Protein AF-A0AAW5TN48-F1 (afdb_monomer)

Structure (mmCIF, N/CA/C/O backbone):
data_AF-A0AAW5TN48-F1
#
_entry.id   AF-A0AAW5TN48-F1
#
loop_
_atom_site.group_PDB
_atom_site.id
_atom_site.type_symbol
_atom_site.label_atom_id
_atom_site.label_alt_id
_atom_site.label_comp_id
_atom_site.label_asym_id
_atom_site.label_entity_id
_atom_site.label_seq_id
_atom_site.pdbx_PDB_ins_code
_atom_site.Cartn_x
_atom_site.Cartn_y
_atom_site.Cartn_z
_atom_site.occupancy
_atom_site.B_iso_or_equiv
_atom_site.auth_seq_id
_atom_site.auth_comp_id
_atom_site.auth_asym_id
_atom_site.auth_atom_id
_atom_site.pdbx_PDB_model_num
ATOM 1 N N . MET A 1 1 ? -0.549 -1.982 22.187 1.00 59.22 1 MET A N 1
ATOM 2 C CA . MET A 1 1 ? -0.862 -1.808 20.749 1.00 59.22 1 MET A CA 1
ATOM 3 C C . MET A 1 1 ? -0.093 -0.606 20.228 1.00 59.22 1 MET A C 1
ATOM 5 O O . MET A 1 1 ? -0.175 0.443 20.856 1.00 59.22 1 MET A O 1
ATOM 9 N N . ALA A 1 2 ? 0.656 -0.755 19.133 1.00 70.50 2 ALA A N 1
ATOM 10 C CA . ALA A 1 2 ? 1.329 0.367 18.473 1.00 70.50 2 ALA A CA 1
ATOM 11 C C . ALA A 1 2 ? 0.300 1.341 17.872 1.00 70.50 2 ALA A C 1
ATOM 13 O O . ALA A 1 2 ? -0.769 0.919 17.412 1.00 70.50 2 ALA A O 1
ATOM 14 N N . LYS A 1 3 ? 0.596 2.644 17.886 1.00 82.50 3 LYS A N 1
ATOM 15 C CA . LYS A 1 3 ? -0.292 3.661 17.304 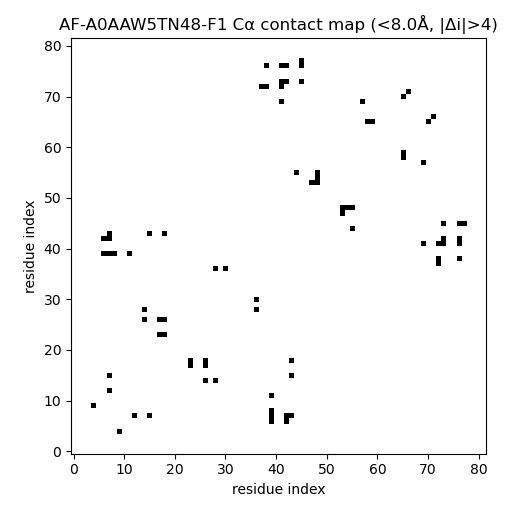1.00 82.50 3 LYS A CA 1
ATOM 16 C C . LYS A 1 3 ? -0.169 3.649 15.783 1.00 82.50 3 LYS A C 1
ATOM 18 O O . LYS A 1 3 ? 0.930 3.560 15.251 1.00 82.50 3 LYS A O 1
ATOM 23 N N . LEU A 1 4 ? -1.280 3.845 15.068 1.00 82.50 4 LEU A N 1
ATOM 24 C CA . LEU A 1 4 ? -1.266 3.908 13.598 1.00 82.50 4 LEU A CA 1
ATOM 25 C C . LEU A 1 4 ? -0.318 4.998 13.062 1.00 82.50 4 LEU A C 1
ATOM 27 O O . LEU A 1 4 ? 0.329 4.819 12.035 1.00 82.50 4 LEU A O 1
ATOM 31 N N . SER A 1 5 ? -0.195 6.104 13.798 1.00 84.12 5 SER A N 1
ATOM 32 C CA . SER A 1 5 ? 0.715 7.211 13.490 1.00 84.12 5 SER A CA 1
ATOM 33 C C . SER A 1 5 ? 2.201 6.836 13.517 1.00 84.12 5 SER A C 1
ATOM 35 O O . SER A 1 5 ? 3.020 7.632 13.078 1.00 84.12 5 SER A O 1
ATOM 37 N N . GLU A 1 6 ? 2.562 5.670 14.061 1.00 85.25 6 GLU A N 1
ATOM 38 C CA . GLU A 1 6 ? 3.929 5.138 14.005 1.00 85.25 6 GLU A CA 1
ATOM 39 C C . GLU A 1 6 ? 4.246 4.459 12.667 1.00 85.25 6 GLU A C 1
ATOM 41 O O . GLU A 1 6 ? 5.414 4.210 12.386 1.00 85.25 6 GLU A O 1
ATOM 46 N N . PHE A 1 7 ? 3.220 4.138 11.873 1.00 82.50 7 PHE A N 1
ATOM 47 C CA . PHE A 1 7 ? 3.345 3.428 10.597 1.00 82.50 7 PHE A CA 1
ATOM 48 C C . PHE A 1 7 ? 3.001 4.316 9.405 1.00 82.50 7 PHE A C 1
ATOM 50 O O . PHE A 1 7 ? 3.626 4.203 8.360 1.00 82.50 7 PHE A O 1
ATOM 57 N N . ILE A 1 8 ? 1.995 5.184 9.558 1.00 88.62 8 ILE A N 1
ATOM 58 C CA . ILE A 1 8 ? 1.493 6.045 8.485 1.00 88.62 8 ILE A CA 1
ATOM 59 C C . ILE A 1 8 ? 1.769 7.510 8.860 1.00 88.62 8 ILE A C 1
ATOM 61 O O . ILE A 1 8 ? 1.162 8.024 9.810 1.00 88.62 8 ILE A O 1
ATOM 65 N N . PRO A 1 9 ? 2.658 8.211 8.131 1.00 88.94 9 PRO A N 1
ATOM 66 C CA . PRO A 1 9 ? 2.932 9.626 8.320 1.00 88.94 9 PRO A CA 1
ATOM 67 C C . PRO A 1 9 ? 1.677 10.476 8.131 1.00 88.94 9 PRO A C 1
ATOM 69 O O . PRO A 1 9 ? 0.770 10.138 7.368 1.00 88.94 9 PRO A O 1
ATOM 72 N N . LYS A 1 10 ? 1.662 11.663 8.748 1.00 90.69 10 LYS A N 1
ATOM 73 C CA . LYS A 1 10 ? 0.544 12.616 8.613 1.00 90.69 10 LYS A CA 1
ATOM 74 C C . LYS A 1 10 ? 0.216 12.957 7.153 1.00 90.69 10 LYS A C 1
ATOM 76 O O . LYS A 1 10 ? -0.952 13.172 6.849 1.00 90.69 10 LYS A O 1
ATOM 81 N N . ALA A 1 11 ? 1.218 12.958 6.271 1.00 91.44 11 ALA A N 1
ATOM 82 C CA . ALA A 1 11 ? 1.047 13.202 4.839 1.00 91.44 11 ALA A CA 1
ATOM 83 C C . ALA A 1 11 ? 0.095 12.197 4.157 1.00 91.44 11 ALA A C 1
ATOM 85 O O . ALA A 1 11 ? -0.605 12.576 3.227 1.00 91.44 11 ALA A O 1
ATOM 86 N N . PHE A 1 12 ? 0.008 10.963 4.664 1.00 93.81 12 PHE A N 1
ATOM 87 C CA . PHE A 1 12 ? -0.830 9.884 4.120 1.00 93.81 12 PHE A CA 1
ATOM 88 C C . PHE A 1 12 ? -2.094 9.627 4.948 1.00 93.81 12 PHE A C 1
ATOM 90 O O . PHE A 1 12 ? -2.829 8.664 4.724 1.00 93.81 12 PHE A O 1
ATOM 97 N N . ALA A 1 13 ? -2.398 10.497 5.915 1.00 93.75 13 ALA A N 1
ATOM 98 C CA . ALA A 1 13 ? -3.585 10.343 6.747 1.00 93.75 13 ALA A CA 1
ATOM 99 C C . ALA A 1 13 ? -4.890 10.532 5.947 1.00 93.75 13 ALA A C 1
ATOM 101 O O . ALA A 1 13 ? -5.928 9.992 6.333 1.00 93.75 13 ALA A O 1
ATOM 102 N N . SER A 1 14 ? -4.873 11.311 4.861 1.00 95.12 14 SER A N 1
ATOM 103 C CA . SER A 1 14 ? -5.994 11.416 3.914 1.00 95.12 14 SER A CA 1
ATOM 104 C C . SER A 1 14 ? -6.178 10.109 3.144 1.00 95.12 14 SER A C 1
ATOM 106 O O . SER A 1 14 ? -7.2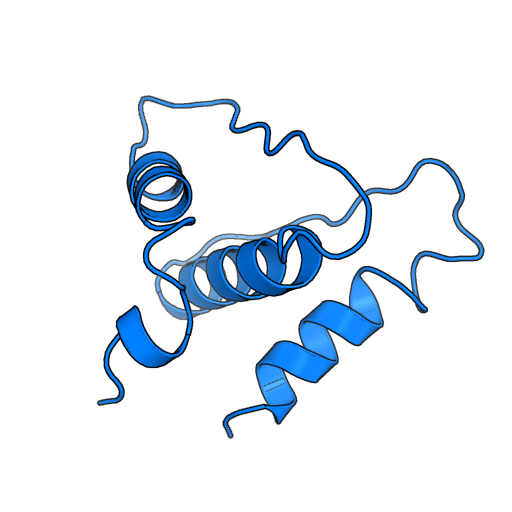92 9.595 3.102 1.00 95.12 14 SER A O 1
ATOM 108 N N . THR A 1 15 ? -5.091 9.532 2.630 1.00 96.31 15 THR A N 1
ATOM 109 C CA . THR A 1 15 ? -5.067 8.244 1.920 1.00 96.31 15 THR A CA 1
ATOM 110 C C . THR A 1 15 ? -5.605 7.119 2.796 1.00 96.31 15 THR A C 1
ATOM 112 O O . THR A 1 15 ? -6.466 6.360 2.363 1.00 96.31 15 THR A O 1
ATOM 115 N N . TRP A 1 16 ? -5.175 7.054 4.062 1.00 95.75 16 TRP A N 1
ATOM 116 C CA . TRP A 1 16 ? -5.694 6.084 5.029 1.00 95.75 16 TRP A CA 1
ATOM 117 C C . TRP A 1 16 ? -7.206 6.223 5.242 1.00 95.75 16 TRP A C 1
ATOM 119 O O . TRP A 1 16 ? -7.934 5.236 5.188 1.00 95.75 16 TRP A O 1
ATOM 129 N N . ARG A 1 17 ? -7.700 7.450 5.457 1.00 96.00 17 ARG A N 1
ATOM 130 C CA . ARG A 1 17 ? -9.143 7.692 5.625 1.00 96.00 17 ARG A CA 1
ATOM 131 C C . ARG A 1 17 ? -9.927 7.333 4.368 1.00 96.00 17 ARG A C 1
ATOM 133 O O . ARG A 1 17 ? -11.012 6.776 4.484 1.00 96.00 17 ARG A O 1
ATOM 140 N N . ALA A 1 18 ? -9.379 7.636 3.193 1.00 97.44 18 ALA A N 1
ATOM 141 C CA . ALA A 1 18 ? -10.000 7.285 1.927 1.00 97.44 18 ALA A CA 1
ATOM 142 C C . ALA A 1 18 ? -10.084 5.763 1.749 1.00 97.44 18 ALA A C 1
ATOM 144 O O . ALA A 1 18 ? -11.130 5.265 1.352 1.00 97.44 18 ALA A O 1
ATOM 145 N N . ALA A 1 19 ? -9.037 5.024 2.128 1.00 96.06 19 ALA A N 1
ATOM 146 C CA . ALA A 1 19 ? -8.992 3.565 2.027 1.00 96.06 19 ALA A CA 1
ATOM 147 C C . ALA A 1 19 ? -10.005 2.848 2.939 1.00 96.06 19 ALA A C 1
ATOM 149 O O . ALA A 1 19 ? -10.380 1.712 2.666 1.00 96.06 19 ALA A O 1
ATOM 150 N N . LEU A 1 20 ? -10.458 3.503 4.013 1.00 95.12 20 LEU A N 1
ATOM 151 C CA . LEU A 1 20 ? -11.515 2.996 4.893 1.00 95.12 20 LEU A CA 1
ATOM 152 C C . LEU A 1 20 ? -12.933 3.380 4.438 1.00 95.12 20 LEU A C 1
ATOM 154 O O . LEU A 1 20 ? -13.907 2.888 5.005 1.00 95.12 20 LEU A O 1
ATOM 158 N N . ASN A 1 21 ? -13.073 4.284 3.466 1.00 96.69 21 ASN A N 1
ATOM 159 C CA . ASN A 1 21 ? -14.371 4.782 3.028 1.00 96.69 21 ASN A CA 1
ATOM 160 C C . ASN A 1 21 ? -14.909 3.931 1.873 1.00 96.69 21 ASN A C 1
ATOM 162 O O . ASN A 1 21 ? -14.432 4.037 0.746 1.00 96.69 21 ASN A O 1
ATOM 166 N N . SER A 1 22 ? -15.960 3.155 2.133 1.00 93.69 22 SER A N 1
ATOM 167 C CA . SER A 1 22 ? -16.604 2.288 1.136 1.00 93.69 22 SER A CA 1
ATOM 168 C C . SER A 1 22 ? -17.223 3.033 -0.055 1.00 93.69 22 SER A C 1
ATOM 170 O O . SER A 1 22 ? -17.506 2.407 -1.072 1.00 93.69 22 SER A O 1
ATOM 172 N N . ASN A 1 23 ? -17.412 4.354 0.036 1.00 97.56 23 ASN A N 1
ATOM 173 C CA . ASN A 1 23 ? -17.907 5.174 -1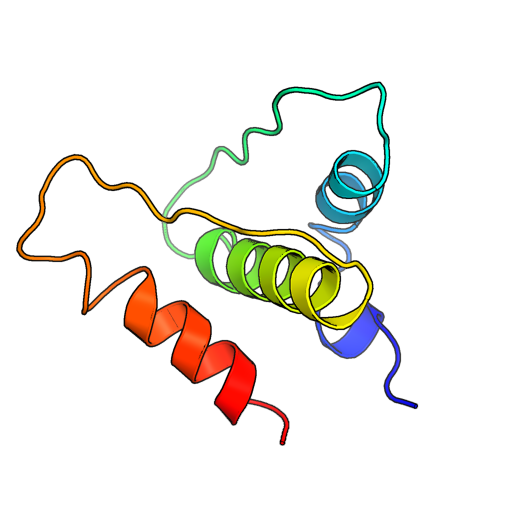.074 1.00 97.56 23 ASN A CA 1
ATOM 174 C C . ASN A 1 23 ? -16.795 5.631 -2.035 1.00 97.56 23 ASN A C 1
ATOM 176 O O . ASN A 1 23 ? -17.087 6.264 -3.049 1.00 97.56 23 ASN A O 1
ATOM 180 N N . ILE A 1 24 ? -15.522 5.360 -1.726 1.00 97.56 24 ILE A N 1
ATOM 181 C CA . ILE A 1 24 ? -14.384 5.731 -2.572 1.00 97.56 24 ILE A CA 1
ATOM 182 C C . ILE A 1 24 ? -13.866 4.481 -3.275 1.00 97.56 24 ILE A C 1
ATOM 184 O O . ILE A 1 24 ? -13.258 3.612 -2.661 1.00 97.56 24 ILE A O 1
ATOM 188 N N . LEU A 1 25 ? -14.076 4.421 -4.591 1.00 96.56 25 LEU A N 1
ATOM 189 C CA . LEU A 1 25 ? -13.622 3.293 -5.405 1.00 96.56 25 LEU A CA 1
ATOM 190 C C . LEU A 1 25 ? -12.132 3.383 -5.771 1.00 96.56 25 LEU A C 1
ATOM 192 O O . LEU A 1 25 ? -11.439 2.372 -5.789 1.00 96.56 25 LEU A O 1
ATOM 196 N N . ASN A 1 26 ? -11.642 4.586 -6.087 1.00 97.19 26 ASN A N 1
ATOM 197 C CA . ASN A 1 26 ? -10.299 4.793 -6.629 1.00 97.19 26 ASN A CA 1
ATOM 198 C C . ASN A 1 26 ? -9.522 5.817 -5.801 1.00 97.19 26 ASN A C 1
ATOM 200 O O . ASN A 1 26 ? -9.997 6.929 -5.572 1.00 97.19 26 ASN A O 1
ATOM 204 N N . ILE A 1 27 ? -8.296 5.461 -5.414 1.00 96.69 27 ILE A N 1
ATOM 205 C CA . ILE A 1 27 ? -7.363 6.333 -4.694 1.00 96.69 27 ILE A CA 1
ATOM 206 C C . ILE A 1 27 ? -6.069 6.391 -5.499 1.00 96.69 27 ILE A C 1
ATOM 208 O O . ILE A 1 27 ? -5.498 5.355 -5.837 1.00 96.69 27 ILE A O 1
ATOM 212 N N . VAL A 1 28 ? -5.610 7.601 -5.824 1.00 95.81 28 VAL A N 1
ATOM 213 C CA . VAL A 1 28 ? -4.426 7.805 -6.667 1.00 95.81 28 VAL A CA 1
ATOM 214 C C . VAL A 1 28 ? -3.438 8.728 -5.966 1.00 95.81 28 VAL A C 1
ATOM 216 O O . VAL A 1 28 ? -3.661 9.930 -5.861 1.00 95.81 28 VAL A O 1
ATOM 219 N N . GLU A 1 29 ? -2.301 8.168 -5.563 1.00 95.06 29 GLU A N 1
ATOM 220 C CA . GLU A 1 29 ? -1.176 8.918 -5.004 1.00 95.06 29 GLU A CA 1
ATOM 221 C C . GLU A 1 29 ? -0.199 9.312 -6.123 1.00 95.06 29 GLU A C 1
ATOM 223 O O . GLU A 1 29 ? 0.580 8.493 -6.620 1.00 95.06 29 GLU A O 1
ATOM 228 N N . LYS A 1 30 ? -0.221 10.584 -6.538 1.00 93.69 30 LYS A N 1
ATOM 229 C CA . LYS A 1 30 ? 0.713 11.132 -7.540 1.00 93.69 30 LYS A CA 1
ATOM 230 C C . LYS A 1 30 ? 1.891 11.819 -6.849 1.00 93.69 30 LYS A C 1
ATOM 232 O O . LYS A 1 30 ? 1.714 12.517 -5.860 1.00 93.69 30 LYS A O 1
ATOM 237 N N . GLY A 1 31 ? 3.105 11.664 -7.377 1.00 89.44 31 GLY A N 1
ATOM 238 C CA . GLY A 1 31 ? 4.263 12.414 -6.880 1.00 89.44 31 GLY A CA 1
ATOM 239 C C . GLY A 1 31 ? 5.605 11.922 -7.416 1.00 89.44 31 GLY A C 1
ATOM 240 O O . GLY A 1 31 ? 5.682 10.863 -8.039 1.00 89.44 31 GLY A O 1
ATOM 241 N N . GLY A 1 32 ? 6.669 12.665 -7.113 1.00 89.88 32 GLY A N 1
ATOM 242 C CA . GLY A 1 32 ? 8.033 12.388 -7.572 1.00 89.88 32 GLY A CA 1
ATOM 243 C C . GLY A 1 32 ? 8.774 11.281 -6.809 1.00 89.88 32 GLY A C 1
ATOM 244 O O . GLY A 1 32 ? 8.209 10.564 -5.975 1.00 89.88 32 GLY A O 1
ATOM 245 N N . ARG A 1 33 ? 10.071 11.146 -7.112 1.00 88.06 33 ARG A N 1
ATOM 246 C CA . ARG A 1 33 ? 11.001 10.241 -6.420 1.00 88.06 33 ARG A CA 1
ATOM 247 C C . ARG A 1 33 ? 11.158 10.662 -4.954 1.00 88.06 33 ARG A C 1
ATOM 249 O O . ARG A 1 33 ? 11.252 11.845 -4.659 1.00 88.06 33 ARG A O 1
ATOM 256 N N . GLY A 1 34 ? 11.204 9.683 -4.049 1.00 86.31 34 GLY A N 1
ATOM 257 C CA . GLY A 1 34 ? 11.464 9.912 -2.621 1.00 86.31 34 GLY A CA 1
ATOM 258 C C . GLY A 1 34 ? 10.264 10.399 -1.802 1.00 86.31 34 GLY A C 1
ATOM 259 O O . GLY A 1 34 ? 10.409 10.657 -0.617 1.00 86.31 34 GLY A O 1
ATOM 260 N N . SER A 1 35 ? 9.069 10.490 -2.386 1.00 90.19 35 SER A N 1
ATOM 261 C CA . SER A 1 35 ? 7.899 11.054 -1.700 1.00 90.19 35 SER A CA 1
ATOM 262 C C . SER A 1 35 ? 7.142 10.070 -0.783 1.00 90.19 35 SER A C 1
ATOM 264 O O . SER A 1 35 ? 5.958 10.277 -0.544 1.00 90.19 35 SER A O 1
ATOM 266 N N . GLY A 1 36 ? 7.744 8.950 -0.368 1.00 89.94 36 GLY A N 1
ATOM 267 C CA . GLY A 1 36 ? 7.147 7.973 0.569 1.00 89.94 36 GLY A CA 1
ATOM 268 C C . GLY A 1 36 ? 6.057 7.037 0.020 1.00 89.94 36 GLY A C 1
ATOM 269 O O . GLY A 1 36 ? 5.945 5.907 0.479 1.00 89.94 36 GLY A O 1
A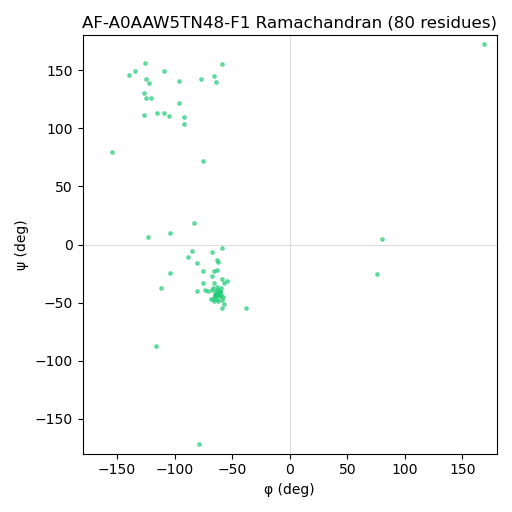TOM 270 N N . LYS A 1 37 ? 5.339 7.432 -1.044 1.00 92.50 37 LYS A N 1
ATOM 271 C CA . LYS A 1 37 ? 4.132 6.752 -1.577 1.00 92.50 37 LYS A CA 1
ATOM 272 C C . LYS A 1 37 ? 4.155 5.223 -1.536 1.00 92.50 37 LYS A C 1
ATOM 274 O O . LYS A 1 37 ? 3.234 4.619 -1.010 1.00 92.50 37 LYS A O 1
ATOM 279 N N . SER A 1 38 ? 5.176 4.585 -2.107 1.00 90.25 38 SER A N 1
ATOM 280 C CA . SER A 1 38 ? 5.237 3.119 -2.186 1.00 90.25 38 SER A CA 1
ATOM 281 C C . SER A 1 38 ? 5.305 2.455 -0.811 1.00 90.25 38 SER A C 1
ATOM 283 O O . SER A 1 38 ? 4.619 1.462 -0.587 1.00 90.25 38 SER A O 1
ATOM 285 N N . SER A 1 39 ? 6.091 3.014 0.107 1.00 89.62 39 SER A N 1
ATOM 286 C CA . SER A 1 39 ? 6.245 2.488 1.464 1.00 89.62 39 SER A CA 1
ATOM 287 C C . SER A 1 39 ? 4.983 2.721 2.294 1.00 89.62 39 SER A C 1
ATOM 289 O O . SER A 1 39 ? 4.551 1.830 3.021 1.00 89.62 39 SER A O 1
ATOM 291 N N . ASP A 1 40 ? 4.345 3.881 2.149 1.00 91.94 40 ASP A N 1
ATOM 292 C CA . ASP A 1 40 ? 3.126 4.218 2.889 1.00 91.94 40 ASP A CA 1
ATOM 293 C C . ASP A 1 40 ? 1.894 3.456 2.374 1.00 91.94 40 ASP A C 1
ATOM 295 O O . ASP A 1 40 ? 1.099 2.953 3.168 1.00 91.94 40 ASP A O 1
ATOM 299 N N . ILE A 1 41 ? 1.766 3.267 1.054 1.00 93.88 41 ILE A N 1
ATOM 300 C CA . ILE A 1 41 ? 0.728 2.407 0.461 1.00 93.88 41 ILE A CA 1
ATOM 301 C C . ILE A 1 41 ? 0.909 0.957 0.922 1.00 93.88 41 ILE A C 1
ATOM 303 O O . ILE A 1 41 ? -0.074 0.319 1.292 1.00 93.88 41 ILE A O 1
ATOM 307 N N . ALA A 1 42 ? 2.143 0.441 0.961 1.00 93.56 42 ALA A N 1
ATOM 308 C CA . ALA A 1 42 ? 2.404 -0.910 1.461 1.00 93.56 42 ALA A CA 1
ATOM 309 C C . ALA A 1 42 ? 1.969 -1.071 2.932 1.00 93.56 42 ALA A C 1
ATOM 311 O O . ALA A 1 42 ? 1.349 -2.080 3.282 1.00 93.56 42 ALA A O 1
ATOM 312 N N . HIS A 1 43 ? 2.199 -0.059 3.780 1.00 93.12 43 HIS A N 1
ATOM 313 C CA . HIS A 1 43 ? 1.674 -0.045 5.150 1.00 93.12 43 HIS A CA 1
ATOM 314 C C . HIS A 1 43 ? 0.144 -0.026 5.186 1.00 93.12 43 HIS A C 1
ATOM 316 O O . HIS A 1 43 ? -0.445 -0.820 5.917 1.00 93.12 43 HIS A O 1
ATOM 322 N N . ILE A 1 44 ? -0.507 0.833 4.394 1.00 94.50 44 ILE A N 1
ATOM 323 C CA . ILE A 1 44 ? -1.975 0.913 4.326 1.00 94.50 44 ILE A CA 1
ATOM 324 C C . ILE A 1 44 ? -2.568 -0.444 3.935 1.00 94.50 44 ILE A C 1
ATOM 326 O O . ILE A 1 44 ? -3.425 -0.958 4.651 1.00 94.50 44 ILE A O 1
ATOM 330 N N . ILE A 1 45 ? -2.082 -1.055 2.851 1.00 94.94 45 ILE A N 1
ATOM 331 C CA . ILE A 1 45 ? -2.567 -2.359 2.377 1.00 94.94 45 ILE A CA 1
ATOM 332 C C . ILE A 1 45 ? -2.348 -3.442 3.437 1.00 94.94 45 ILE A C 1
ATOM 334 O O . ILE A 1 45 ? -3.274 -4.193 3.736 1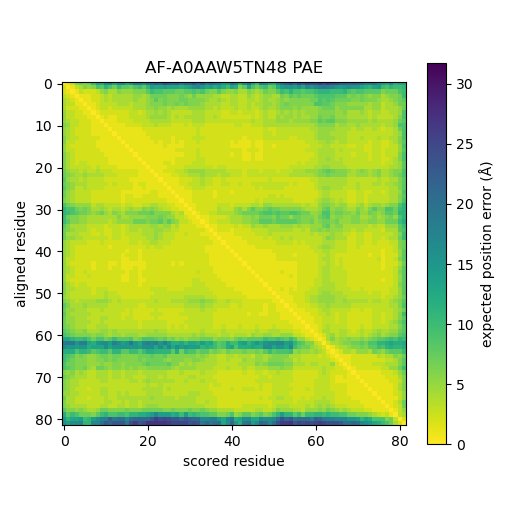.00 94.94 45 ILE A O 1
ATOM 338 N N . THR A 1 46 ? -1.171 -3.483 4.066 1.00 93.12 46 THR A N 1
ATOM 339 C CA . THR A 1 46 ? -0.886 -4.443 5.145 1.00 93.12 46 THR A CA 1
ATOM 340 C C . THR A 1 46 ? -1.852 -4.267 6.320 1.00 93.12 46 THR A C 1
ATOM 342 O O . THR A 1 46 ? -2.407 -5.244 6.816 1.00 93.12 46 THR A O 1
ATOM 345 N N . GLN A 1 47 ? -2.128 -3.027 6.736 1.00 92.19 47 GLN A N 1
ATOM 346 C CA . GLN A 1 47 ? -3.090 -2.753 7.806 1.00 92.19 47 GLN A CA 1
ATOM 347 C C . GLN A 1 47 ? -4.515 -3.183 7.439 1.00 92.19 47 GLN A C 1
ATOM 349 O O . GLN A 1 47 ? -5.231 -3.663 8.315 1.00 92.19 47 GLN A O 1
ATOM 354 N N . LEU A 1 48 ? -4.936 -3.032 6.180 1.00 93.88 48 LEU A N 1
ATOM 355 C CA . LEU A 1 48 ? -6.250 -3.497 5.727 1.00 93.88 48 LEU A CA 1
ATOM 356 C C . LEU A 1 48 ? -6.346 -5.027 5.762 1.00 9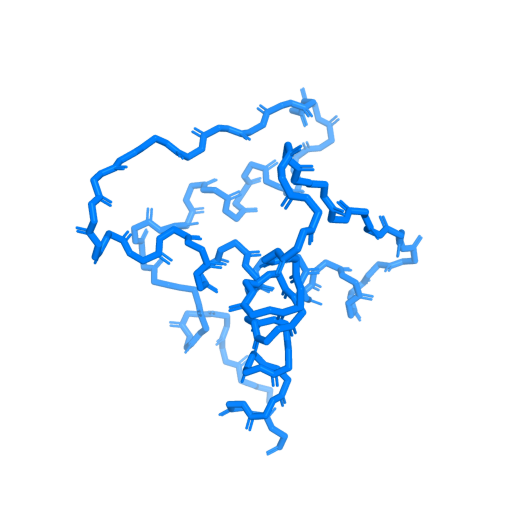3.88 48 LEU A C 1
ATOM 358 O O . LEU A 1 48 ? -7.303 -5.548 6.330 1.00 93.88 48 LEU A O 1
ATOM 362 N N . LEU A 1 49 ? -5.330 -5.726 5.244 1.00 94.00 49 LEU A N 1
ATOM 363 C CA . LEU A 1 49 ? -5.246 -7.193 5.264 1.00 94.00 49 LEU A CA 1
ATOM 364 C C . LEU A 1 49 ? -5.267 -7.761 6.692 1.00 94.00 49 LEU A C 1
ATOM 366 O O . LEU A 1 49 ? -5.877 -8.794 6.938 1.00 94.00 49 LEU A O 1
ATOM 370 N N . MET A 1 50 ? -4.622 -7.084 7.647 1.00 91.25 50 MET A N 1
ATOM 371 C CA . MET A 1 50 ? -4.592 -7.520 9.050 1.00 91.25 50 MET A CA 1
ATOM 372 C C . MET A 1 50 ? -5.901 -7.257 9.811 1.00 91.25 50 MET A C 1
ATOM 374 O O . MET A 1 50 ? -6.128 -7.867 10.854 1.00 91.25 50 MET A O 1
ATOM 378 N N . ARG A 1 51 ? -6.729 -6.308 9.356 1.00 91.06 51 ARG A N 1
ATOM 379 C CA . ARG A 1 51 ? -7.928 -5.844 10.085 1.00 91.06 51 ARG A CA 1
ATOM 380 C C . ARG A 1 51 ? -9.230 -6.377 9.5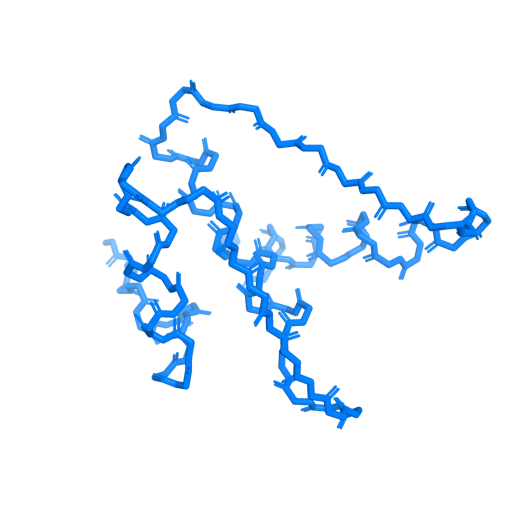11 1.00 91.06 51 ARG A C 1
ATOM 382 O O . ARG A 1 51 ? -10.222 -6.430 10.233 1.00 91.06 51 ARG A O 1
ATOM 389 N N . TYR A 1 52 ? -9.233 -6.733 8.234 1.00 94.06 52 TYR A N 1
ATOM 390 C CA . TYR A 1 52 ? -10.429 -7.116 7.504 1.00 94.06 52 TYR A CA 1
ATOM 391 C C . TYR A 1 52 ? -10.170 -8.380 6.691 1.00 94.06 52 TYR A C 1
ATOM 393 O O . TYR A 1 52 ? -9.065 -8.606 6.206 1.00 94.06 52 TYR A O 1
ATOM 401 N N . ALA A 1 53 ? -11.214 -9.185 6.498 1.00 95.88 53 ALA A N 1
ATOM 402 C CA . ALA A 1 53 ? -11.176 -10.354 5.625 1.00 95.88 53 ALA A CA 1
ATOM 403 C C . ALA A 1 53 ? -11.222 -9.919 4.147 1.00 95.88 53 ALA A C 1
ATOM 405 O O . ALA A 1 53 ? -12.244 -10.050 3.476 1.00 95.88 53 ALA A O 1
ATOM 406 N N . VAL A 1 54 ? -10.123 -9.335 3.664 1.00 94.31 54 VAL A N 1
ATOM 407 C CA . VAL A 1 54 ? -9.979 -8.805 2.302 1.00 94.31 54 VAL A CA 1
ATOM 408 C C . VAL A 1 54 ? -8.760 -9.402 1.608 1.00 94.31 54 VAL A C 1
ATOM 410 O O . VAL A 1 54 ? -7.807 -9.825 2.255 1.00 94.31 54 VAL A O 1
ATOM 413 N N . ASN A 1 55 ? -8.784 -9.400 0.276 1.00 95.75 55 ASN A N 1
ATOM 414 C CA . ASN A 1 55 ? -7.658 -9.799 -0.564 1.00 95.75 55 ASN A CA 1
ATOM 415 C C . ASN A 1 55 ? -7.067 -8.566 -1.257 1.00 95.75 55 ASN A C 1
ATOM 417 O O . ASN A 1 55 ? -7.796 -7.627 -1.579 1.00 95.75 55 ASN A O 1
ATOM 421 N N . ALA A 1 56 ? -5.761 -8.579 -1.525 1.00 94.00 56 ALA A N 1
ATOM 422 C CA . ALA A 1 56 ? -5.074 -7.524 -2.268 1.00 94.00 56 ALA A CA 1
ATOM 423 C C . ALA A 1 56 ? -4.327 -8.111 -3.472 1.00 94.00 56 ALA A C 1
ATOM 425 O O . ALA A 1 56 ? -3.738 -9.186 -3.377 1.00 94.00 56 ALA A O 1
ATOM 426 N N . VAL A 1 57 ? -4.327 -7.385 -4.594 1.00 93.50 57 VAL A N 1
ATOM 427 C CA . VAL A 1 57 ? -3.590 -7.745 -5.812 1.00 93.50 57 VAL A CA 1
ATOM 428 C C . VAL A 1 57 ? -2.591 -6.643 -6.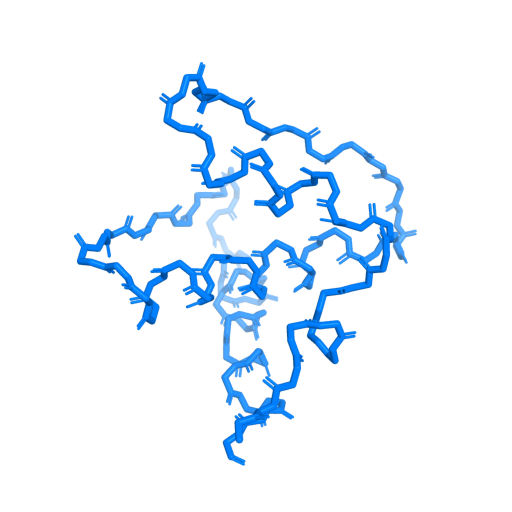160 1.00 93.50 57 VAL A C 1
ATOM 430 O O . VAL A 1 57 ? -2.947 -5.469 -6.257 1.00 93.50 57 VAL A O 1
ATOM 433 N N . GLY A 1 58 ? -1.322 -7.017 -6.320 1.00 91.19 58 GLY A N 1
ATOM 434 C CA . GLY A 1 58 ? -0.261 -6.125 -6.778 1.00 91.19 58 GLY A CA 1
ATOM 435 C C . GLY A 1 58 ? -0.047 -6.284 -8.277 1.00 91.19 58 GLY A C 1
ATOM 436 O O . GLY A 1 58 ? 0.258 -7.381 -8.731 1.00 91.19 58 GLY A O 1
ATOM 437 N N . ILE A 1 59 ? -0.195 -5.202 -9.043 1.00 90.31 59 ILE A N 1
ATOM 438 C CA . ILE A 1 59 ? -0.090 -5.224 -10.508 1.00 90.31 59 ILE A CA 1
ATOM 439 C C . ILE A 1 59 ? 1.006 -4.256 -10.949 1.00 90.31 59 ILE A C 1
ATOM 441 O O . ILE A 1 59 ? 1.123 -3.145 -10.426 1.00 90.31 59 ILE A O 1
ATOM 445 N N . ARG A 1 60 ? 1.802 -4.666 -11.938 1.00 88.88 60 ARG A N 1
ATOM 446 C CA . ARG A 1 60 ? 2.822 -3.833 -12.577 1.00 88.88 60 ARG A CA 1
ATOM 447 C C . ARG A 1 60 ? 2.821 -4.081 -14.081 1.00 88.88 60 ARG A C 1
ATOM 449 O O . ARG A 1 60 ? 2.589 -5.196 -14.519 1.00 88.88 60 ARG A O 1
ATOM 456 N N . TYR A 1 61 ? 3.110 -3.038 -14.857 1.00 87.38 61 TYR A N 1
ATOM 457 C CA . TYR A 1 61 ? 3.196 -3.146 -16.316 1.00 87.38 61 TYR A CA 1
ATOM 458 C C . TYR A 1 61 ? 4.379 -4.012 -16.786 1.00 87.38 61 TYR A C 1
ATOM 460 O O . TYR A 1 61 ? 4.253 -4.756 -17.748 1.00 87.38 61 TYR A O 1
ATOM 468 N N . VAL A 1 62 ? 5.527 -3.930 -16.099 1.00 86.50 62 VAL A N 1
ATOM 469 C CA . VAL A 1 62 ? 6.733 -4.716 -16.414 1.00 86.50 62 VAL A CA 1
ATOM 470 C C . VAL A 1 62 ? 6.964 -5.766 -15.332 1.00 86.50 62 VAL A C 1
ATOM 472 O O . VAL A 1 62 ? 7.300 -5.414 -14.197 1.00 86.50 62 VAL A O 1
ATOM 475 N N . ASP A 1 63 ? 6.816 -7.035 -15.709 1.00 73.25 63 ASP A N 1
ATOM 476 C CA . ASP A 1 63 ? 6.829 -8.188 -14.801 1.00 73.25 63 ASP A CA 1
ATOM 477 C C . ASP A 1 63 ? 8.182 -8.402 -14.100 1.00 73.25 63 ASP A C 1
ATOM 479 O O . ASP A 1 63 ? 8.242 -8.500 -12.877 1.00 73.25 63 ASP A O 1
ATOM 483 N N . ASN A 1 64 ? 9.295 -8.304 -14.839 1.00 77.81 64 ASN A N 1
ATOM 484 C CA . ASN A 1 64 ? 10.658 -8.614 -14.362 1.00 77.81 64 ASN A CA 1
ATOM 485 C C . ASN A 1 64 ? 11.149 -7.798 -13.142 1.00 77.81 64 ASN A C 1
ATOM 487 O O . ASN A 1 64 ? 12.262 -7.994 -12.667 1.00 77.81 64 ASN A O 1
ATOM 491 N N . THR A 1 65 ? 10.357 -6.841 -12.653 1.00 83.00 65 THR A N 1
ATOM 492 C CA . THR A 1 65 ? 10.678 -5.984 -11.499 1.00 83.00 65 THR A CA 1
ATOM 493 C C . THR A 1 65 ? 9.636 -6.062 -10.381 1.00 83.00 65 THR A C 1
ATOM 495 O O . THR A 1 65 ? 9.708 -5.292 -9.420 1.00 83.00 65 THR A O 1
ATOM 498 N N . LEU A 1 66 ? 8.648 -6.959 -10.482 1.00 85.25 66 LEU A N 1
ATOM 499 C CA . LEU A 1 66 ? 7.582 -7.103 -9.490 1.00 85.25 66 LEU A CA 1
ATOM 500 C C . LEU A 1 66 ? 8.135 -7.564 -8.137 1.00 85.25 66 LEU A C 1
ATOM 502 O O . LEU A 1 66 ? 7.790 -6.975 -7.110 1.00 85.25 66 LEU A O 1
ATOM 506 N N . GLU A 1 67 ? 9.068 -8.520 -8.152 1.00 86.56 67 GLU A N 1
ATOM 507 C CA . GLU A 1 67 ? 9.756 -9.009 -6.954 1.00 86.56 67 GLU A CA 1
ATOM 508 C C . GLU A 1 67 ? 10.508 -7.876 -6.235 1.00 86.56 67 GLU A C 1
ATOM 510 O O . GLU A 1 67 ? 10.230 -7.560 -5.081 1.00 86.56 67 GLU A O 1
ATOM 515 N N . GLN A 1 68 ? 11.385 -7.174 -6.957 1.00 86.62 68 GLN A N 1
ATOM 516 C CA . GLN A 1 68 ? 12.206 -6.081 -6.417 1.00 86.62 68 GLN A CA 1
ATOM 517 C C . GLN A 1 68 ? 11.403 -4.834 -6.012 1.00 86.62 68 GLN A C 1
ATOM 519 O O . GLN A 1 68 ? 11.964 -3.880 -5.472 1.00 86.62 68 GLN A O 1
ATOM 524 N N . SER A 1 69 ? 10.102 -4.799 -6.308 1.00 86.81 69 SER A N 1
ATOM 525 C CA . SER A 1 69 ? 9.240 -3.667 -5.990 1.00 86.81 69 SER A CA 1
ATOM 526 C C . SER A 1 69 ? 8.152 -4.037 -4.999 1.00 86.81 69 SER A C 1
ATOM 528 O O . SER A 1 69 ? 8.337 -3.846 -3.804 1.00 86.81 69 SER A O 1
ATOM 530 N N . ILE A 1 70 ? 7.014 -4.535 -5.472 1.00 90.12 70 ILE A N 1
ATOM 531 C CA . ILE A 1 70 ? 5.829 -4.765 -4.645 1.00 90.12 70 ILE A CA 1
ATOM 532 C C . ILE A 1 70 ? 6.148 -5.791 -3.559 1.00 90.12 70 ILE A C 1
ATOM 534 O O . ILE A 1 70 ? 5.879 -5.541 -2.386 1.00 90.12 70 ILE A O 1
ATOM 538 N N . TYR A 1 71 ? 6.762 -6.913 -3.932 1.00 89.50 71 TYR A N 1
ATOM 539 C CA . TYR A 1 71 ? 7.029 -7.994 -2.988 1.00 89.50 71 TYR A CA 1
ATOM 540 C C . TYR A 1 71 ? 8.024 -7.582 -1.896 1.00 89.50 71 TYR A C 1
ATOM 542 O O . TYR A 1 71 ? 7.729 -7.741 -0.711 1.00 89.50 71 TYR A O 1
ATOM 550 N N . GLU A 1 72 ? 9.157 -6.977 -2.262 1.00 90.81 72 GLU A N 1
ATOM 551 C CA . GLU A 1 72 ? 10.125 -6.498 -1.269 1.00 90.81 72 GLU A CA 1
ATOM 552 C C . GLU A 1 72 ? 9.582 -5.354 -0.397 1.00 90.81 72 GLU A C 1
ATOM 554 O O . GLU A 1 72 ? 9.876 -5.324 0.796 1.00 90.81 72 GLU A O 1
ATOM 559 N N . GLN A 1 73 ? 8.726 -4.462 -0.916 1.00 90.00 73 GLN A N 1
ATOM 560 C CA . GLN A 1 73 ? 8.064 -3.445 -0.079 1.00 90.00 73 GLN A CA 1
ATOM 561 C C . GLN A 1 73 ? 7.142 -4.085 0.963 1.00 90.00 73 GLN A C 1
ATOM 563 O O . GLN A 1 73 ? 7.185 -3.707 2.132 1.00 90.00 73 GLN A O 1
ATOM 568 N N . MET A 1 74 ? 6.357 -5.093 0.576 1.00 90.88 74 MET A N 1
ATOM 569 C CA . MET A 1 74 ? 5.492 -5.814 1.514 1.00 90.88 74 MET A CA 1
ATOM 570 C C . MET A 1 74 ? 6.313 -6.576 2.562 1.00 90.88 74 MET A C 1
ATOM 572 O O . MET A 1 74 ? 6.031 -6.479 3.755 1.00 90.88 74 MET A O 1
ATOM 576 N N . LYS A 1 75 ? 7.384 -7.270 2.152 1.00 91.25 75 LYS A N 1
ATOM 577 C CA . LYS A 1 75 ? 8.311 -7.929 3.089 1.00 91.25 75 LYS A CA 1
ATOM 578 C C . LYS A 1 75 ? 8.967 -6.939 4.037 1.00 91.25 75 LYS A C 1
ATOM 580 O O . LYS A 1 75 ? 9.120 -7.248 5.216 1.00 91.25 75 LYS A O 1
ATOM 585 N N . TRP A 1 76 ? 9.362 -5.772 3.538 1.00 90.69 76 TRP A N 1
ATOM 586 C CA . TRP A 1 76 ? 9.950 -4.726 4.360 1.00 90.69 76 TRP A CA 1
ATOM 587 C C . TRP A 1 76 ? 8.958 -4.214 5.405 1.00 90.69 76 TRP A C 1
ATOM 589 O O . TRP A 1 76 ? 9.342 -4.119 6.562 1.00 90.69 76 TRP A O 1
ATOM 599 N N . VAL A 1 77 ? 7.690 -3.979 5.048 1.00 90.31 77 VAL A N 1
ATOM 600 C CA . VAL A 1 77 ? 6.647 -3.575 6.011 1.00 90.31 77 VAL A CA 1
ATOM 601 C C . VAL A 1 77 ? 6.413 -4.641 7.084 1.00 90.31 77 VAL A C 1
ATOM 603 O O . VAL A 1 77 ? 6.273 -4.312 8.258 1.00 90.31 77 VAL A O 1
ATOM 606 N N . LEU A 1 78 ? 6.407 -5.922 6.709 1.00 87.50 78 LEU A N 1
ATOM 607 C CA . LEU A 1 78 ? 6.249 -7.013 7.675 1.00 87.50 78 LEU A CA 1
ATOM 608 C C . LEU A 1 78 ? 7.462 -7.138 8.608 1.00 87.50 78 LEU A C 1
ATOM 610 O O . LEU A 1 78 ? 7.303 -7.384 9.799 1.00 87.50 78 LEU A O 1
ATOM 614 N N . LYS A 1 79 ? 8.679 -6.955 8.080 1.00 86.56 79 LYS A N 1
ATOM 615 C CA . LYS A 1 79 ? 9.922 -7.005 8.867 1.00 86.56 79 LYS A CA 1
ATOM 616 C C . LYS A 1 79 ? 10.139 -5.769 9.722 1.00 86.56 79 LYS A C 1
ATOM 618 O O . LYS A 1 79 ? 10.775 -5.869 10.765 1.00 86.56 79 LYS A O 1
ATOM 623 N N . SER A 1 80 ? 9.694 -4.604 9.256 1.00 74.56 80 SER A N 1
ATOM 624 C CA . SER A 1 80 ? 9.998 -3.337 9.908 1.00 74.56 80 SER A CA 1
ATOM 625 C C . SER A 1 80 ? 9.401 -3.271 11.309 1.00 74.56 80 SER A C 1
ATOM 627 O O . SER A 1 80 ? 9.963 -2.534 12.116 1.00 74.56 80 SER A O 1
ATOM 629 N N . LYS A 1 81 ? 8.361 -4.074 11.619 1.00 60.03 81 LYS A N 1
ATOM 630 C CA . LYS A 1 81 ? 7.851 -4.323 12.981 1.00 60.03 81 LYS A CA 1
ATOM 631 C C . LYS A 1 81 ? 7.121 -5.678 13.138 1.00 60.03 81 LYS A C 1
ATOM 633 O O . LYS A 1 81 ? 5.889 -5.701 13.191 1.00 60.03 81 LYS A O 1
ATOM 638 N N . ALA A 1 82 ? 7.889 -6.764 13.278 1.00 43.66 82 ALA A N 1
ATOM 639 C CA . ALA A 1 82 ? 7.482 -7.941 14.061 1.00 43.66 82 ALA A CA 1
ATOM 640 C C . ALA A 1 82 ? 7.805 -7.717 15.547 1.00 43.66 82 ALA A C 1
ATOM 642 O O . ALA A 1 82 ? 8.855 -7.088 15.816 1.00 43.66 82 ALA A O 1
#

Radius of gyration: 12.99 Å; Cα contacts (8 Å, |Δi|>4): 42; chains: 1; bounding box: 30×24×37 Å

pLDDT: mean 89.23, std 8.79, range [43.66, 97.56]

Solvent-accessible surface area (backbone atoms only — not comparable to full-atom values): 5472 Å² total; per-residue (Å²): 133,86,60,67,73,81,69,44,54,78,90,47,49,62,58,53,54,46,76,71,36,90,90,53,90,79,86,82,91,84,78,69,88,88,69,54,59,72,61,45,50,36,42,50,52,52,53,46,51,75,73,41,101,62,87,86,85,91,85,68,96,62,66,100,47,42,60,83,40,63,51,46,43,46,52,45,55,55,62,75,68,114

Organism: NCBI:txid1358

Mean predicted aligned erro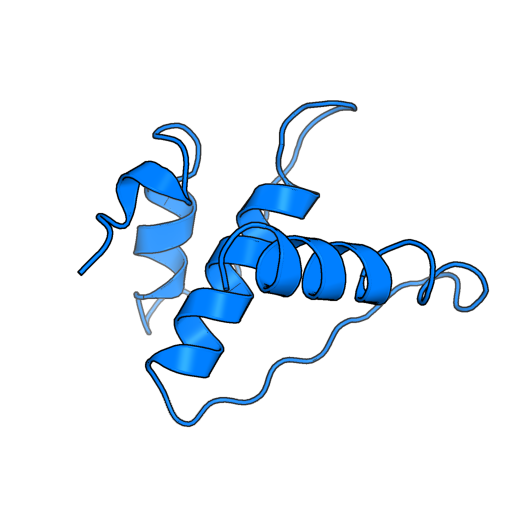r: 4.23 Å

Secondary structure (DSSP, 8-state):
---GGGTS-GGGHHHHHHHT-TT---------TTSSHHHHHHHHHHHHHHHSS-------SSGGGSIIIIIHHHHHHHHHT-

Sequence (82 aa):
MAKLSEFIPKAFASTWRAALNSNILNIVEKGGRGSGKSSDIAHIITQLLMRYAVNAVGIRYVDNTLEQSIYEQMKWVLKSKA

Foldseek 3Di:
DDDPCVQAPPVCVVVLVLLPDPVRDDDDDDDDPPPCVQLRVLSSVVVCVVPDVDDDDDDDPDDVCCCVGNVVSNVCNVVVDD

InterPro domains:
  IPR027417 P-loop containing nucleoside triphosphate hydrolase [G3DSA:3.40.50.300] (10-82)
  IPR035412 Phage terminase large subunit, N-terminal [PF04466] (27-79)